Protein AF-A0A3A8FB11-F1 (afdb_monomer)

Structure (mmCIF, N/CA/C/O backbone):
data_AF-A0A3A8FB11-F1
#
_entry.id   AF-A0A3A8FB11-F1
#
loop_
_atom_site.group_PDB
_atom_site.id
_atom_site.type_symbol
_atom_site.label_atom_id
_atom_site.label_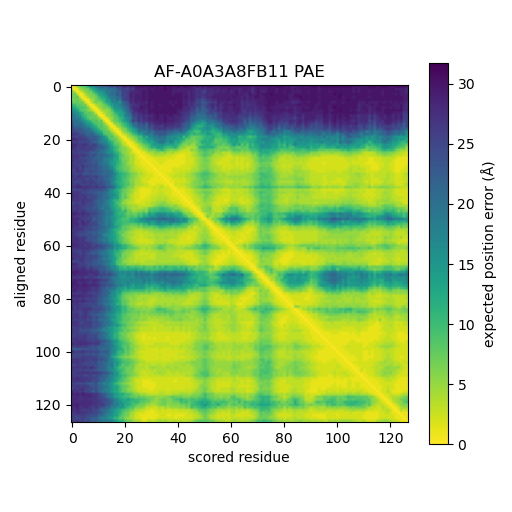alt_id
_atom_site.label_comp_id
_atom_site.label_asym_id
_atom_site.label_entity_id
_atom_site.label_seq_id
_atom_site.pdbx_PDB_ins_code
_atom_site.Cartn_x
_atom_site.Cartn_y
_atom_site.Cartn_z
_atom_site.occupancy
_atom_site.B_iso_or_equiv
_atom_site.auth_seq_id
_atom_site.auth_comp_id
_atom_site.auth_asym_id
_atom_site.auth_atom_id
_atom_site.pdbx_PDB_model_num
ATOM 1 N N . MET A 1 1 ? -4.981 37.167 -61.131 1.00 36.78 1 MET A N 1
ATOM 2 C CA . MET A 1 1 ? -3.605 36.694 -60.844 1.00 36.78 1 MET A CA 1
ATOM 3 C C . MET A 1 1 ? -3.389 36.888 -59.348 1.00 36.78 1 MET A C 1
ATOM 5 O O . MET A 1 1 ? -3.486 38.009 -58.891 1.00 36.78 1 MET A O 1
ATOM 9 N N . LYS A 1 2 ? -3.569 35.830 -58.552 1.00 43.75 2 LYS A N 1
ATOM 10 C CA . LYS A 1 2 ? -2.539 34.885 -58.073 1.00 43.75 2 LYS A CA 1
ATOM 11 C C . LYS A 1 2 ? -1.733 35.448 -56.886 1.00 43.75 2 LYS A C 1
ATOM 13 O O . LYS A 1 2 ? -0.885 36.300 -57.103 1.00 43.75 2 LYS A O 1
ATOM 18 N N . LYS A 1 3 ? -1.906 34.773 -55.733 1.00 48.38 3 LYS A N 1
ATOM 19 C CA . LYS A 1 3 ? -0.983 34.651 -54.580 1.00 48.38 3 LYS A CA 1
ATOM 20 C C . LYS A 1 3 ? -1.007 35.882 -53.654 1.00 48.38 3 LYS A C 1
ATOM 22 O O . LYS A 1 3 ? -0.642 36.963 -54.068 1.00 48.38 3 LYS A O 1
ATOM 27 N N . LEU A 1 4 ? -1.489 35.795 -52.418 1.00 47.09 4 LEU A N 1
ATOM 28 C CA . LEU A 1 4 ? -0.825 35.100 -51.314 1.00 47.09 4 LEU A CA 1
ATOM 29 C C . LEU A 1 4 ? -1.879 34.661 -50.274 1.00 47.09 4 LEU A C 1
ATOM 31 O O . LEU A 1 4 ? -2.332 35.447 -49.452 1.00 47.09 4 LEU A O 1
ATOM 35 N N . LEU A 1 5 ? -2.270 33.392 -50.324 1.00 49.91 5 LEU A N 1
ATOM 36 C CA . LEU A 1 5 ? -3.093 32.709 -49.320 1.00 49.91 5 LEU A CA 1
ATOM 37 C C . LEU A 1 5 ? -2.246 31.542 -48.802 1.00 49.91 5 LEU A C 1
ATOM 39 O O . LEU A 1 5 ? -2.504 30.411 -49.184 1.00 49.91 5 LEU A O 1
ATOM 43 N N . LEU A 1 6 ? -1.131 31.795 -48.103 1.00 48.19 6 LEU A N 1
ATOM 44 C CA . LEU A 1 6 ? -0.207 30.711 -47.710 1.00 48.19 6 LEU A CA 1
ATOM 45 C C . LEU A 1 6 ? 0.837 31.137 -46.659 1.00 48.19 6 LEU A C 1
ATOM 47 O O . LEU A 1 6 ? 2.034 30.983 -46.875 1.00 48.19 6 LEU A O 1
ATOM 51 N N . SER A 1 7 ? 0.423 31.682 -45.512 1.00 46.19 7 SER A N 1
ATOM 52 C CA . SER A 1 7 ? 1.379 31.899 -44.405 1.00 46.19 7 SER A CA 1
ATOM 53 C C . SER A 1 7 ? 0.855 31.643 -42.992 1.00 46.19 7 SER A C 1
ATOM 55 O O . SER A 1 7 ? 1.580 31.903 -42.041 1.00 46.19 7 SER A O 1
ATOM 57 N N . LEU A 1 8 ? -0.344 31.075 -42.819 1.00 47.03 8 LEU A N 1
ATOM 58 C CA . LEU A 1 8 ? -0.863 30.726 -41.486 1.00 47.03 8 LEU A CA 1
ATOM 59 C C . LEU A 1 8 ? -1.349 29.268 -41.393 1.00 47.03 8 LEU A C 1
ATOM 61 O O . LEU A 1 8 ? -2.344 28.966 -40.744 1.00 47.03 8 LEU A O 1
ATOM 65 N N . VAL A 1 9 ? -0.657 28.352 -42.076 1.00 52.66 9 VAL A N 1
ATOM 66 C CA . VAL A 1 9 ? -0.873 26.904 -41.933 1.00 52.66 9 VAL A CA 1
ATOM 67 C C . VAL A 1 9 ? 0.449 26.281 -41.504 1.00 52.66 9 VAL A C 1
ATOM 69 O O . VAL A 1 9 ? 1.393 26.215 -42.282 1.00 52.66 9 VAL A O 1
ATOM 72 N N . GLY A 1 10 ? 0.515 25.859 -40.247 1.00 54.00 10 GLY A N 1
ATOM 73 C CA . GLY A 1 10 ? 1.732 25.409 -39.575 1.00 54.00 10 GLY A CA 1
ATOM 74 C C . GLY A 1 10 ? 1.979 26.369 -38.422 1.00 54.00 10 GLY A C 1
ATOM 75 O O . GLY A 1 10 ? 2.366 27.505 -38.632 1.00 54.00 10 GLY A O 1
ATOM 76 N N . VAL A 1 11 ? 1.681 26.035 -37.176 1.00 51.84 11 VAL A N 1
ATOM 77 C CA . VAL A 1 11 ? 2.161 24.855 -36.466 1.00 51.84 11 VAL A CA 1
ATOM 78 C C . VAL A 1 11 ? 1.158 24.569 -35.342 1.00 51.84 11 VAL A C 1
ATOM 80 O O . VAL A 1 11 ? 1.320 25.033 -34.221 1.00 51.84 11 VAL A O 1
ATOM 83 N N . CYS A 1 12 ? 0.104 23.799 -35.617 1.00 47.00 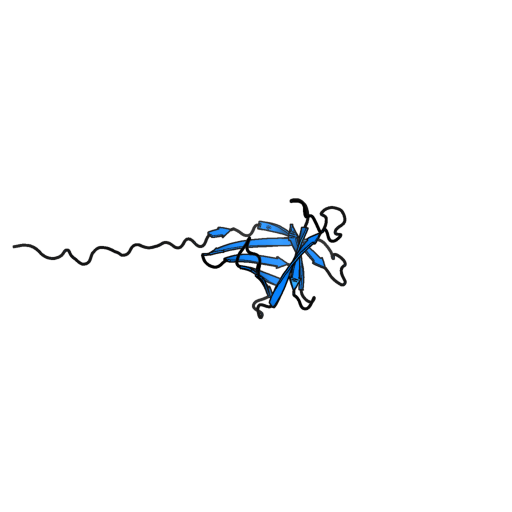12 CYS A N 1
ATOM 84 C CA . CYS A 1 12 ? -0.555 23.034 -34.556 1.00 47.00 12 CYS A CA 1
ATOM 85 C C . CYS A 1 12 ? 0.167 21.690 -34.484 1.00 47.00 12 CYS A C 1
ATOM 87 O O . CYS A 1 12 ? -0.351 20.668 -34.930 1.00 47.00 12 CYS A O 1
ATOM 89 N N . LEU A 1 13 ? 1.407 21.710 -33.982 1.00 51.00 13 LEU A N 1
ATOM 90 C CA . LEU A 1 13 ? 2.027 20.505 -33.444 1.00 51.00 13 LEU A CA 1
ATOM 91 C C . LEU A 1 13 ? 1.173 20.117 -32.241 1.00 51.00 13 LEU A C 1
ATOM 93 O O . LEU A 1 13 ? 1.366 20.612 -31.136 1.00 51.00 13 LEU A O 1
ATOM 97 N N . VAL A 1 14 ? 0.165 19.291 -32.504 1.00 53.94 14 VAL A N 1
ATOM 98 C CA . VAL A 1 14 ? -0.541 18.506 -31.503 1.00 53.94 14 VAL A CA 1
ATOM 99 C C . VAL A 1 14 ? 0.510 17.657 -30.803 1.00 53.94 14 VAL A C 1
ATOM 101 O O . VAL A 1 14 ? 0.850 16.560 -31.235 1.00 53.94 14 VAL A O 1
ATOM 104 N N . THR A 1 15 ? 1.080 18.195 -29.731 1.00 52.75 15 THR A N 1
ATOM 105 C CA . THR A 1 15 ? 1.740 17.396 -28.716 1.00 52.75 15 THR A CA 1
ATOM 106 C C . THR A 1 15 ? 0.635 16.591 -28.049 1.00 52.75 15 THR A C 1
ATOM 108 O O . THR A 1 15 ? -0.007 17.026 -27.097 1.00 52.75 15 THR A O 1
ATOM 111 N N . SER A 1 16 ? 0.344 15.416 -28.599 1.00 55.69 16 SER A N 1
ATOM 112 C CA . SER A 1 16 ? -0.439 14.404 -27.907 1.00 55.69 16 SER A CA 1
ATOM 113 C C . SER A 1 16 ? 0.365 13.985 -26.678 1.00 55.69 16 SER A C 1
ATOM 115 O O . SER A 1 16 ? 1.231 13.114 -26.747 1.00 55.69 16 SER A O 1
ATOM 117 N N . ALA A 1 17 ? 0.135 14.673 -25.561 1.00 55.66 17 ALA A N 1
ATOM 118 C CA . ALA A 1 17 ? 0.563 14.224 -24.251 1.00 55.66 17 ALA A CA 1
ATOM 119 C C . ALA A 1 17 ? -0.246 12.960 -23.944 1.00 55.66 17 ALA A C 1
ATOM 121 O O . ALA A 1 17 ? -1.382 13.029 -23.480 1.00 55.66 17 ALA A O 1
ATOM 122 N N . PHE A 1 18 ? 0.303 11.804 -24.309 1.00 55.47 18 PHE A N 1
ATOM 123 C CA . PHE A 1 18 ? -0.292 10.515 -23.995 1.00 55.47 18 PHE A CA 1
ATOM 124 C C . PHE A 1 18 ? -0.204 10.315 -22.480 1.00 55.47 18 PHE A C 1
ATOM 126 O O . PHE A 1 18 ? 0.848 9.953 -21.956 1.00 55.47 18 PHE A O 1
ATOM 133 N N . ALA A 1 19 ? -1.300 10.580 -21.769 1.00 57.47 19 ALA A N 1
ATOM 134 C CA . ALA A 1 19 ? -1.492 10.011 -20.445 1.00 57.47 19 ALA A CA 1
ATOM 135 C C . ALA A 1 19 ? -1.636 8.497 -20.640 1.00 57.47 19 ALA A C 1
ATOM 137 O O . ALA A 1 19 ? -2.558 8.035 -21.314 1.00 57.47 19 ALA A O 1
ATOM 138 N N . TYR A 1 20 ? -0.668 7.730 -20.147 1.00 58.78 20 TYR A N 1
ATOM 139 C CA . TYR A 1 20 ? -0.719 6.275 -20.227 1.00 58.78 20 TYR A CA 1
ATOM 140 C C . TYR A 1 20 ? -1.612 5.776 -19.090 1.00 58.78 20 TYR A C 1
ATOM 142 O O . TYR A 1 20 ? -1.201 5.787 -17.928 1.00 58.78 20 TYR A O 1
ATOM 150 N N . GLU A 1 21 ? -2.843 5.394 -19.429 1.00 59.81 21 GLU A N 1
ATOM 151 C CA . GLU A 1 21 ? -3.780 4.743 -18.514 1.00 59.81 21 GLU A CA 1
ATOM 152 C C . GLU A 1 21 ? -3.630 3.221 -18.620 1.00 59.81 21 GLU A C 1
ATOM 154 O O . GLU A 1 21 ? -3.915 2.613 -19.654 1.00 59.81 21 GLU A O 1
ATOM 159 N N . GLU A 1 22 ? -3.183 2.581 -17.543 1.00 64.06 22 GLU A N 1
ATOM 160 C CA . GLU A 1 22 ? -3.245 1.133 -17.416 1.00 64.06 22 GLU A CA 1
ATOM 161 C C . GLU A 1 22 ? -4.673 0.690 -17.078 1.00 64.06 22 GLU A C 1
ATOM 163 O O . GLU A 1 22 ? -5.269 1.196 -16.119 1.00 64.06 22 GLU A O 1
ATOM 168 N N . PRO A 1 23 ? -5.217 -0.310 -17.796 1.00 65.75 23 PRO A N 1
ATOM 169 C CA . PRO A 1 23 ? -6.526 -0.856 -17.479 1.00 65.75 23 PRO A CA 1
ATOM 170 C C . PRO A 1 23 ? -6.528 -1.476 -16.078 1.00 65.75 23 PRO A C 1
ATOM 172 O O . PRO A 1 23 ? -5.545 -2.092 -15.660 1.00 65.75 23 PRO A O 1
ATOM 175 N N . LEU A 1 24 ? -7.661 -1.358 -15.378 1.00 73.62 24 LEU A N 1
ATOM 176 C CA . LEU A 1 24 ? -7.869 -1.945 -14.053 1.00 73.62 24 LEU A CA 1
ATOM 177 C C . LEU A 1 24 ? -7.558 -3.451 -14.068 1.00 73.62 24 LEU A C 1
ATOM 179 O O . LEU A 1 24 ? -8.244 -4.243 -14.719 1.00 73.62 24 LEU A O 1
ATOM 183 N N . ARG A 1 25 ? -6.541 -3.865 -13.313 1.00 82.25 25 ARG A N 1
ATOM 184 C CA . ARG A 1 25 ? -6.150 -5.267 -13.136 1.00 82.25 25 ARG A CA 1
ATOM 185 C C . ARG A 1 25 ? -6.769 -5.828 -11.864 1.00 82.25 25 ARG A C 1
ATOM 187 O O . ARG A 1 25 ? -6.841 -5.151 -10.840 1.00 82.25 25 ARG A O 1
ATOM 194 N N . LYS A 1 26 ? -7.197 -7.092 -11.919 1.00 87.75 26 LYS A N 1
ATOM 195 C CA . LYS A 1 26 ? -7.603 -7.844 -10.725 1.00 87.75 26 LYS A CA 1
ATOM 196 C C . LYS A 1 26 ? -6.372 -8.129 -9.869 1.00 87.75 26 LYS A C 1
ATOM 198 O O . LYS A 1 26 ? -5.381 -8.644 -10.378 1.00 87.75 26 LYS A O 1
ATOM 203 N N . ALA A 1 27 ? -6.478 -7.852 -8.582 1.00 90.44 27 ALA A N 1
ATOM 204 C CA . ALA A 1 27 ? -5.437 -8.068 -7.591 1.00 90.44 27 ALA A CA 1
ATOM 205 C C . ALA A 1 27 ? -6.038 -8.668 -6.316 1.00 90.44 27 ALA A C 1
ATOM 207 O O . ALA A 1 27 ? -7.257 -8.862 -6.202 1.00 90.44 27 ALA A O 1
ATOM 208 N N . LYS A 1 28 ? -5.182 -8.975 -5.343 1.00 93.94 28 LYS A N 1
ATOM 209 C CA . LYS A 1 28 ? -5.607 -9.290 -3.978 1.00 93.94 28 LYS A CA 1
ATOM 210 C C . LYS A 1 28 ? -5.217 -8.146 -3.059 1.00 93.94 28 LYS A C 1
ATOM 212 O O . LYS A 1 28 ? -4.130 -7.598 -3.190 1.00 93.94 28 LYS A O 1
ATOM 217 N N . CYS A 1 29 ? -6.080 -7.829 -2.104 1.00 94.44 29 CYS A N 1
ATOM 218 C CA . CYS A 1 29 ? -5.840 -6.795 -1.108 1.00 94.44 29 CYS A CA 1
ATOM 219 C C . CYS A 1 29 ? -6.279 -7.252 0.285 1.00 94.44 29 CYS A C 1
ATOM 221 O O . CYS A 1 29 ? -7.12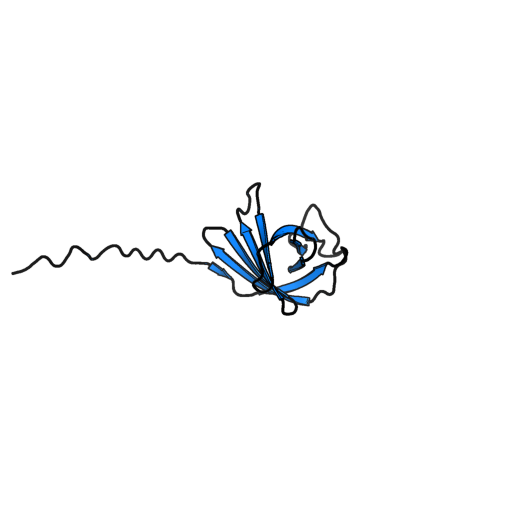9 -8.132 0.419 1.00 94.44 29 CYS A O 1
ATOM 223 N N . PHE A 1 30 ? -5.739 -6.626 1.328 1.00 94.44 30 PHE A N 1
ATOM 224 C CA . PHE A 1 30 ? -6.243 -6.747 2.699 1.00 94.44 30 PHE A CA 1
ATOM 225 C C . PHE A 1 30 ? -5.953 -5.484 3.509 1.00 94.44 30 PHE A C 1
ATOM 227 O O . PHE A 1 30 ? -4.972 -4.786 3.259 1.00 94.44 30 PHE A O 1
ATOM 234 N N . TYR A 1 31 ? -6.783 -5.212 4.515 1.00 93.81 31 TYR A N 1
ATOM 235 C CA . TYR A 1 31 ? -6.517 -4.162 5.500 1.00 93.81 31 TYR A CA 1
ATOM 236 C C . TYR A 1 31 ? -5.618 -4.664 6.626 1.00 93.81 31 TYR A C 1
ATOM 238 O O . TYR A 1 31 ? -5.592 -5.852 6.939 1.00 93.81 31 TYR A O 1
ATOM 246 N N . VAL A 1 32 ? -4.923 -3.751 7.291 1.00 93.12 32 VAL A N 1
ATOM 247 C CA . VAL A 1 32 ? -4.169 -4.020 8.512 1.00 93.12 32 VAL A CA 1
ATOM 248 C C . VAL A 1 32 ? -4.777 -3.203 9.642 1.00 93.12 32 VAL A C 1
ATOM 250 O O . VAL A 1 32 ? -4.739 -1.979 9.624 1.00 93.12 32 VAL A O 1
ATOM 253 N N . VAL A 1 33 ? -5.292 -3.882 10.661 1.00 91.00 33 VAL A N 1
ATOM 254 C CA . VAL A 1 33 ? -5.876 -3.251 11.852 1.00 91.00 33 VAL A CA 1
ATOM 255 C C . VAL A 1 33 ? -5.076 -3.711 13.060 1.00 91.00 33 VAL A C 1
ATOM 257 O O . VAL A 1 33 ? -4.834 -4.906 13.221 1.00 91.00 33 VAL A O 1
ATOM 260 N N . ASN A 1 34 ? -4.602 -2.775 13.888 1.00 89.25 34 ASN A N 1
ATOM 261 C CA . ASN A 1 34 ? -3.743 -3.071 15.044 1.00 89.25 34 ASN A CA 1
ATOM 262 C C . ASN A 1 34 ? -2.531 -3.952 14.679 1.00 89.25 34 ASN A C 1
ATOM 264 O O . ASN A 1 34 ? -2.224 -4.936 15.349 1.00 89.25 34 ASN A O 1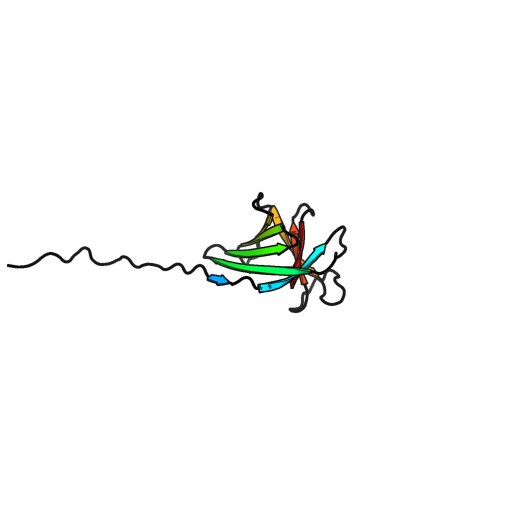
ATOM 268 N N . ASN A 1 35 ? -1.870 -3.617 13.564 1.00 87.00 35 ASN A N 1
ATOM 269 C CA . ASN A 1 35 ? -0.736 -4.347 12.982 1.00 87.00 35 ASN A CA 1
ATOM 270 C C . ASN A 1 35 ? -1.035 -5.793 12.516 1.00 87.00 35 ASN A C 1
ATOM 272 O O . ASN A 1 35 ? -0.122 -6.504 12.079 1.00 87.00 35 ASN A O 1
ATOM 276 N N . LYS A 1 36 ? -2.303 -6.222 12.547 1.00 91.12 36 LYS A N 1
ATOM 277 C CA . LYS A 1 36 ? -2.744 -7.556 12.131 1.00 91.12 36 LYS A CA 1
ATOM 278 C C . LYS A 1 36 ? -3.429 -7.511 10.758 1.00 91.12 36 LYS A C 1
ATOM 280 O O . LYS A 1 36 ? -4.362 -6.718 10.583 1.00 91.12 36 LYS A O 1
ATOM 285 N N . PRO A 1 37 ? -2.999 -8.353 9.798 1.00 93.12 37 PRO A N 1
ATOM 286 C CA . PRO A 1 37 ? -3.702 -8.534 8.534 1.00 93.12 37 PRO A CA 1
ATOM 287 C C . PRO A 1 37 ? -5.146 -8.965 8.772 1.00 93.12 37 PRO A C 1
ATOM 289 O O . PRO A 1 37 ? -5.414 -9.823 9.612 1.00 93.12 37 PRO A O 1
ATOM 292 N N . GLN A 1 38 ? -6.058 -8.359 8.030 1.00 93.69 38 GLN A N 1
ATOM 293 C CA . GLN A 1 38 ? -7.450 -8.770 7.937 1.00 93.69 38 GLN A CA 1
ATOM 294 C C . GLN A 1 38 ? -7.633 -9.715 6.740 1.00 93.69 38 GLN A C 1
ATOM 296 O O . GLN A 1 38 ? -6.665 -10.069 6.062 1.00 93.69 38 GLN A O 1
ATOM 301 N N . ASN A 1 39 ? -8.873 -10.131 6.482 1.00 90.81 39 ASN A N 1
ATOM 302 C CA . ASN A 1 39 ? -9.186 -11.049 5.388 1.00 90.81 39 ASN A CA 1
ATOM 303 C C . ASN A 1 39 ? -8.674 -10.539 4.033 1.00 90.81 39 ASN A C 1
ATOM 305 O O . ASN A 1 39 ? -8.892 -9.386 3.656 1.00 90.81 39 ASN A O 1
ATOM 309 N N . ILE A 1 40 ? -8.014 -11.440 3.301 1.00 93.50 40 ILE A N 1
ATOM 310 C CA . ILE A 1 40 ? -7.570 -11.208 1.928 1.00 93.50 40 ILE A CA 1
ATOM 311 C C . ILE A 1 40 ? -8.773 -11.334 1.003 1.00 93.50 40 ILE A C 1
ATOM 313 O O . ILE A 1 40 ? -9.496 -12.327 1.040 1.00 93.50 40 ILE A O 1
ATOM 317 N N . GLN A 1 41 ? -8.947 -10.347 0.137 1.00 92.88 41 GLN A N 1
ATOM 318 C CA . GLN A 1 41 ? -10.068 -10.258 -0.788 1.00 92.88 41 GLN A CA 1
ATOM 319 C C . GLN A 1 41 ? -9.612 -9.797 -2.167 1.00 92.88 41 GLN A C 1
ATOM 321 O O . GLN A 1 41 ? -8.513 -9.265 -2.329 1.00 92.88 41 GLN A O 1
ATOM 326 N N . ALA A 1 42 ? -10.459 -10.017 -3.169 1.00 92.19 42 ALA A N 1
ATOM 327 C CA . ALA A 1 42 ? -10.231 -9.471 -4.496 1.00 92.19 42 ALA A CA 1
ATOM 328 C C . ALA A 1 42 ? -10.376 -7.941 -4.476 1.00 92.19 42 ALA A C 1
ATOM 330 O O . ALA A 1 42 ? -11.224 -7.395 -3.770 1.00 92.19 42 ALA A O 1
ATOM 331 N N . CYS A 1 43 ? -9.555 -7.264 -5.266 1.00 91.12 43 CYS A N 1
ATOM 332 C CA . CYS A 1 43 ? -9.602 -5.822 -5.477 1.00 91.12 43 CYS A CA 1
ATOM 333 C C . CYS A 1 43 ? -9.194 -5.494 -6.917 1.00 91.12 43 CYS A C 1
ATOM 335 O O . CYS A 1 43 ? -8.731 -6.366 -7.659 1.00 91.12 43 CYS A O 1
ATOM 337 N N . HIS A 1 44 ? -9.367 -4.236 -7.306 1.00 89.62 44 HIS A N 1
ATOM 338 C CA . HIS A 1 44 ? -8.915 -3.730 -8.601 1.00 89.62 44 HIS A CA 1
ATOM 339 C C . HIS A 1 44 ? -7.820 -2.691 -8.399 1.00 89.62 44 HIS A C 1
ATOM 341 O O . HIS A 1 44 ? -7.921 -1.891 -7.469 1.00 89.62 44 HIS A O 1
ATOM 347 N N . ILE A 1 45 ? -6.805 -2.718 -9.262 1.00 86.50 45 ILE A N 1
ATOM 348 C CA . ILE A 1 45 ? -5.696 -1.761 -9.278 1.00 86.50 45 ILE A CA 1
ATOM 349 C C . ILE A 1 45 ? -5.566 -1.194 -10.686 1.00 86.50 45 ILE A C 1
ATOM 351 O O . ILE A 1 45 ? -5.401 -1.953 -11.639 1.00 86.50 45 ILE A O 1
ATOM 355 N N . GLY A 1 46 ? -5.633 0.123 -10.815 1.00 82.88 46 GLY A N 1
ATOM 356 C CA . GLY A 1 46 ? -5.310 0.850 -12.040 1.00 82.88 46 GLY A CA 1
ATOM 357 C C . GLY A 1 46 ? -4.094 1.727 -11.808 1.00 82.88 46 GLY A C 1
ATOM 358 O O . GLY A 1 46 ? -3.800 2.090 -10.670 1.00 82.88 46 GLY A O 1
ATOM 359 N N . ALA A 1 47 ? -3.379 2.072 -12.868 1.00 79.50 47 ALA A N 1
ATOM 360 C CA . ALA A 1 47 ? -2.285 3.026 -12.787 1.00 79.50 47 ALA A CA 1
ATOM 361 C C . ALA A 1 47 ? -2.392 4.018 -13.937 1.00 79.50 47 ALA A C 1
ATOM 363 O O . ALA A 1 47 ? -2.682 3.630 -15.060 1.00 79.50 47 ALA A O 1
ATOM 364 N N . VAL A 1 48 ? -2.154 5.291 -13.662 1.00 73.06 48 VAL A N 1
ATOM 365 C CA . VAL A 1 48 ? -2.061 6.333 -14.678 1.00 73.06 48 VAL A CA 1
ATOM 366 C C . VAL A 1 48 ? -0.747 7.066 -14.462 1.00 73.06 48 VAL A C 1
ATOM 368 O O . VAL A 1 48 ? -0.440 7.494 -13.349 1.00 73.06 48 VAL A O 1
ATOM 371 N N . GLY A 1 49 ? 0.057 7.166 -15.515 1.00 64.38 49 GLY A N 1
ATOM 372 C CA . GLY A 1 49 ? 1.322 7.898 -15.501 1.00 64.38 49 GLY A CA 1
ATOM 373 C C . GLY A 1 49 ? 1.210 9.214 -16.264 1.00 64.38 49 GLY A C 1
ATOM 374 O O . GLY A 1 49 ? 0.662 9.246 -17.368 1.00 64.38 49 GLY A O 1
ATOM 375 N N . GLY A 1 50 ? 1.760 10.291 -15.700 1.00 63.94 50 GLY A N 1
ATOM 376 C CA . GLY A 1 50 ? 1.862 11.597 -16.354 1.00 63.94 50 GLY A CA 1
ATOM 377 C C . GLY A 1 50 ? 3.164 12.322 -16.011 1.00 63.94 50 GLY A C 1
ATOM 378 O O . GLY A 1 50 ? 3.943 11.866 -15.178 1.00 63.94 50 GLY A O 1
ATOM 379 N N . ALA A 1 51 ? 3.392 13.484 -16.629 1.00 58.06 51 ALA A N 1
ATOM 380 C CA . ALA A 1 51 ? 4.639 14.258 -16.518 1.00 58.06 51 ALA A CA 1
ATOM 381 C C . ALA A 1 51 ? 4.994 14.755 -15.095 1.00 58.06 51 ALA A C 1
ATOM 383 O O . ALA A 1 51 ? 6.037 15.374 -14.915 1.00 58.06 51 ALA A O 1
ATOM 384 N N . GLY A 1 52 ? 4.147 14.497 -14.093 1.00 60.34 52 GLY A N 1
ATOM 385 C CA . GLY A 1 52 ? 4.343 14.917 -12.705 1.00 60.34 52 GLY A CA 1
ATOM 386 C C . GLY A 1 52 ? 4.288 13.794 -11.669 1.00 60.34 52 GLY A C 1
ATOM 387 O O . GLY A 1 52 ? 4.315 14.107 -10.489 1.00 60.34 52 GLY A O 1
ATOM 388 N N . GLY A 1 53 ? 4.183 12.519 -12.058 1.00 71.06 53 GLY A N 1
ATOM 389 C CA . GLY A 1 53 ? 4.125 11.403 -11.106 1.00 71.06 53 GLY A CA 1
ATOM 390 C C . GLY A 1 53 ? 3.304 10.214 -11.597 1.00 71.06 53 GLY A C 1
ATOM 391 O O . GLY A 1 53 ? 2.710 10.238 -12.680 1.00 71.06 53 GLY A O 1
ATOM 392 N N . ILE A 1 54 ? 3.276 9.162 -10.781 1.00 78.38 54 ILE A N 1
ATOM 393 C CA . ILE A 1 54 ? 2.466 7.965 -11.006 1.00 78.38 54 ILE A CA 1
ATOM 394 C C . ILE A 1 54 ? 1.292 8.004 -10.037 1.00 78.38 54 ILE A C 1
ATOM 396 O O . ILE A 1 54 ? 1.470 8.121 -8.825 1.00 78.38 54 ILE A O 1
ATOM 400 N N . GLN A 1 55 ? 0.086 7.861 -10.565 1.00 83.50 55 GLN A N 1
ATOM 401 C CA . GLN A 1 55 ? -1.110 7.664 -9.769 1.00 83.50 55 GLN A CA 1
ATOM 402 C C . GLN A 1 55 ? -1.534 6.200 -9.859 1.00 83.50 55 GLN A C 1
ATOM 404 O O . GLN A 1 55 ? -1.572 5.623 -10.942 1.00 83.50 55 GLN A O 1
ATOM 409 N N . ARG A 1 56 ? -1.869 5.586 -8.727 1.00 86.69 56 ARG A N 1
ATOM 410 C CA . ARG A 1 56 ? -2.423 4.235 -8.657 1.00 86.69 56 ARG A CA 1
ATOM 411 C C . ARG A 1 56 ? -3.782 4.289 -7.976 1.00 86.69 56 ARG A C 1
ATOM 413 O O . ARG A 1 56 ? -3.896 4.766 -6.849 1.00 86.69 56 ARG A O 1
ATOM 420 N N . SER A 1 57 ? -4.812 3.818 -8.660 1.00 87.88 57 SER A N 1
ATOM 421 C CA . SER A 1 57 ? -6.167 3.727 -8.129 1.00 87.88 57 SER A CA 1
ATOM 422 C C . SER A 1 57 ? -6.435 2.319 -7.609 1.00 87.88 57 SER A C 1
ATOM 424 O O . SER A 1 57 ? -6.014 1.331 -8.208 1.00 87.88 57 SER A O 1
ATOM 426 N N . PHE A 1 58 ? -7.135 2.218 -6.485 1.00 86.94 58 PHE A N 1
ATOM 427 C CA . PHE A 1 58 ? -7.533 0.960 -5.865 1.00 86.94 58 PHE A CA 1
ATOM 428 C C . PHE A 1 58 ? -9.017 1.000 -5.551 1.00 86.94 58 PHE A C 1
ATOM 430 O O . PHE A 1 58 ? -9.496 2.021 -5.075 1.00 86.94 58 PHE A O 1
ATOM 437 N N . SER A 1 59 ? -9.713 -0.122 -5.704 1.00 87.56 59 SER A N 1
ATOM 438 C CA . SER A 1 59 ? -11.066 -0.283 -5.160 1.00 87.56 59 SER A CA 1
ATOM 439 C C . SER A 1 59 ? -11.115 -1.494 -4.232 1.00 87.56 59 SER A C 1
ATOM 441 O O . SER A 1 59 ? -10.856 -2.627 -4.654 1.00 87.56 59 SER A O 1
ATOM 443 N N . ILE A 1 60 ? -11.385 -1.247 -2.945 1.00 86.12 60 ILE A N 1
ATOM 444 C CA . ILE A 1 60 ? -11.379 -2.234 -1.858 1.00 86.12 60 ILE A CA 1
ATOM 445 C C . ILE A 1 60 ? -12.636 -2.033 -0.998 1.00 86.12 60 ILE A C 1
ATOM 447 O O . ILE A 1 60 ? -12.775 -1.015 -0.324 1.00 86.12 60 ILE A O 1
ATOM 451 N N . ASN A 1 61 ? -13.542 -3.016 -0.968 1.00 79.50 61 ASN A N 1
ATOM 452 C CA . ASN A 1 61 ? -14.783 -2.982 -0.172 1.00 79.50 61 ASN A CA 1
ATOM 453 C C . ASN A 1 61 ? -15.548 -1.656 -0.277 1.00 79.50 61 ASN A C 1
ATOM 455 O O . ASN A 1 61 ? -15.803 -1.013 0.740 1.00 79.50 61 ASN A O 1
ATOM 459 N N . GLN A 1 62 ? -15.876 -1.244 -1.506 1.00 81.44 62 GLN A N 1
ATOM 460 C CA . GLN A 1 62 ? -16.590 0.008 -1.813 1.00 81.44 62 GLN A CA 1
ATOM 461 C C . GLN A 1 62 ? -15.823 1.290 -1.462 1.00 81.44 62 GLN A C 1
ATOM 463 O O . GLN A 1 62 ? -16.377 2.380 -1.569 1.00 81.44 62 GLN A O 1
ATOM 468 N N . ASN A 1 63 ? -14.566 1.177 -1.027 1.00 85.88 63 ASN A N 1
ATOM 469 C CA . ASN A 1 63 ? -13.695 2.321 -0.856 1.00 85.88 63 ASN A CA 1
ATOM 470 C C . ASN A 1 63 ? -12.732 2.401 -2.031 1.00 85.88 63 ASN A C 1
ATOM 472 O O . ASN A 1 63 ? -11.974 1.461 -2.282 1.00 85.88 63 ASN A O 1
ATOM 476 N N . ASP A 1 64 ? -12.735 3.548 -2.685 1.00 87.62 64 ASP A N 1
ATOM 477 C CA . ASP A 1 64 ? -11.788 3.887 -3.722 1.00 87.62 64 ASP A CA 1
ATOM 478 C C . ASP A 1 64 ? -10.635 4.668 -3.102 1.00 87.62 64 ASP A C 1
ATOM 480 O O . ASP A 1 64 ? -10.830 5.627 -2.349 1.00 87.62 64 ASP A O 1
ATOM 484 N N . PHE A 1 65 ? -9.418 4.237 -3.399 1.00 88.25 65 PHE A N 1
ATOM 485 C CA . PHE A 1 65 ? -8.198 4.893 -2.970 1.00 88.25 65 PHE A CA 1
ATOM 486 C C . PHE A 1 65 ? -7.427 5.367 -4.183 1.00 88.25 65 PHE A C 1
ATOM 488 O O . PHE A 1 65 ? -7.313 4.660 -5.178 1.00 88.25 65 PHE A O 1
ATOM 495 N N . VAL A 1 66 ? -6.844 6.546 -4.065 1.00 88.25 66 VAL A N 1
ATOM 496 C CA . VAL A 1 66 ? -5.911 7.087 -5.040 1.00 88.25 66 VAL A CA 1
ATOM 497 C C . VAL A 1 66 ? -4.596 7.298 -4.316 1.00 88.25 66 VAL A C 1
ATOM 499 O O . VAL A 1 66 ? -4.527 8.100 -3.387 1.00 88.25 66 VAL A O 1
ATOM 502 N N . LEU A 1 67 ? -3.585 6.533 -4.708 1.00 87.50 67 LEU A N 1
ATOM 503 C CA . LEU A 1 67 ? -2.209 6.697 -4.276 1.00 87.50 67 LEU A CA 1
ATOM 504 C C . LEU A 1 67 ? -1.482 7.532 -5.319 1.00 87.50 67 LEU A C 1
ATOM 506 O O . LEU A 1 67 ? -1.378 7.134 -6.475 1.00 87.50 67 LEU A O 1
ATOM 510 N N . GLU A 1 68 ? -0.959 8.667 -4.905 1.00 86.12 68 GLU A N 1
ATOM 511 C CA . GLU A 1 68 ? -0.103 9.505 -5.729 1.00 86.12 68 GLU A CA 1
ATOM 512 C C . GLU A 1 68 ? 1.336 9.291 -5.275 1.00 86.12 68 GLU A C 1
ATOM 514 O O . GLU A 1 68 ? 1.639 9.402 -4.083 1.00 86.12 68 GLU A O 1
ATOM 519 N N . TRP A 1 69 ? 2.201 8.958 -6.225 1.00 81.50 69 TRP A N 1
ATOM 520 C CA . TRP A 1 69 ? 3.626 8.767 -6.020 1.00 81.50 69 TRP A CA 1
ATOM 521 C C . TRP A 1 69 ? 4.396 9.749 -6.899 1.00 81.50 69 TRP A C 1
ATOM 523 O O . TRP A 1 69 ? 4.360 9.680 -8.132 1.00 81.50 69 TRP A O 1
ATOM 533 N N . PHE A 1 70 ? 5.079 10.676 -6.236 1.00 71.19 70 PHE A N 1
ATOM 534 C CA . PHE A 1 70 ? 5.918 11.693 -6.860 1.00 71.19 70 PHE A CA 1
ATOM 535 C C . PHE A 1 70 ? 7.388 11.293 -6.730 1.00 71.19 70 PHE A C 1
ATOM 537 O O . PHE A 1 70 ? 7.779 10.715 -5.713 1.00 71.19 70 PHE A O 1
ATOM 544 N N . ASP A 1 71 ? 8.193 11.636 -7.740 1.00 67.38 71 ASP A N 1
ATOM 545 C CA . ASP A 1 71 ? 9.656 11.548 -7.674 1.00 67.38 71 ASP A CA 1
ATOM 546 C C . ASP A 1 71 ? 10.214 10.133 -7.416 1.00 67.38 71 ASP A C 1
ATOM 548 O O . ASP A 1 71 ? 11.158 9.946 -6.649 1.00 67.38 71 ASP A O 1
ATOM 552 N N . ALA A 1 72 ? 9.634 9.126 -8.081 1.00 60.03 72 ALA A N 1
ATOM 553 C CA . ALA A 1 72 ? 10.077 7.732 -8.030 1.00 60.03 72 ALA A CA 1
ATOM 554 C C . ALA A 1 72 ? 11.600 7.595 -8.243 1.00 60.03 72 ALA A C 1
ATOM 556 O O . ALA A 1 72 ? 12.112 7.903 -9.320 1.00 60.03 72 ALA A O 1
ATOM 557 N N . GLY A 1 73 ? 12.325 7.113 -7.227 1.00 57.97 73 GLY A N 1
ATOM 558 C CA . GLY A 1 73 ? 13.782 6.949 -7.255 1.00 57.97 73 GLY A CA 1
ATOM 559 C C . GLY A 1 73 ? 14.603 8.127 -6.711 1.00 57.97 73 GLY A C 1
ATOM 560 O O . GLY A 1 73 ? 15.833 8.067 -6.767 1.00 57.97 73 GLY A O 1
ATOM 561 N N . LEU A 1 74 ? 13.973 9.176 -6.172 1.00 59.38 74 LEU A N 1
ATOM 562 C CA . LEU A 1 74 ? 14.660 10.281 -5.493 1.00 59.38 74 LEU A CA 1
ATOM 563 C C . LEU A 1 74 ? 14.604 10.139 -3.959 1.00 59.38 74 LEU A C 1
ATOM 565 O O . LEU A 1 74 ? 13.718 9.484 -3.423 1.00 59.38 74 LEU A O 1
ATOM 569 N N . PRO A 1 75 ? 15.516 10.778 -3.201 1.00 55.88 75 PRO A N 1
ATOM 570 C CA . PRO A 1 75 ? 15.562 10.656 -1.737 1.00 55.88 75 PRO A CA 1
ATOM 571 C C . PRO A 1 75 ? 14.288 11.115 -1.010 1.00 55.88 75 PRO A C 1
ATOM 573 O O . PRO A 1 75 ? 14.087 10.770 0.151 1.00 55.88 75 PRO A O 1
ATOM 576 N N . ASN A 1 76 ? 13.446 11.901 -1.685 1.00 63.31 76 ASN A N 1
ATOM 577 C CA . ASN A 1 76 ? 12.261 12.540 -1.126 1.00 63.31 76 ASN A CA 1
ATOM 578 C C . ASN A 1 76 ? 10.964 11.955 -1.708 1.00 63.31 76 ASN A C 1
ATOM 580 O O . ASN A 1 76 ? 10.029 12.714 -1.940 1.00 63.31 76 ASN A O 1
ATOM 584 N N . GLU A 1 77 ? 10.896 10.646 -1.976 1.00 72.44 77 GLU A N 1
ATOM 585 C CA . GLU A 1 77 ? 9.650 10.016 -2.439 1.00 72.44 77 GLU A CA 1
ATOM 586 C C . GLU A 1 77 ? 8.478 10.378 -1.516 1.00 72.44 77 GLU A C 1
ATOM 588 O O . GLU A 1 77 ? 8.490 10.094 -0.313 1.00 72.44 77 GLU A O 1
ATOM 593 N N . VAL A 1 78 ? 7.445 10.995 -2.090 1.00 76.69 78 VAL A N 1
ATOM 594 C CA . VAL A 1 78 ? 6.228 11.353 -1.361 1.00 76.69 78 VAL A CA 1
ATOM 595 C C . VAL A 1 78 ? 5.088 10.476 -1.844 1.00 76.69 78 VAL A C 1
ATOM 597 O O . VAL A 1 78 ? 4.731 10.494 -3.023 1.00 76.69 78 VAL A O 1
ATOM 600 N N . TYR A 1 79 ? 4.481 9.758 -0.901 1.00 85.00 79 TYR A N 1
ATOM 601 C CA . TYR A 1 79 ? 3.227 9.049 -1.114 1.00 85.00 79 TYR A CA 1
ATOM 602 C C . TYR A 1 79 ? 2.091 9.868 -0.515 1.00 85.00 79 TYR A C 1
ATOM 604 O O . TYR A 1 79 ? 2.151 10.283 0.647 1.00 85.00 79 TYR A O 1
ATOM 612 N N . ARG A 1 80 ? 1.029 10.081 -1.287 1.00 87.88 80 ARG A N 1
ATOM 613 C CA . ARG A 1 80 ? -0.219 10.667 -0.789 1.00 87.88 80 ARG A CA 1
ATOM 614 C C . ARG A 1 80 ? -1.361 9.725 -1.085 1.00 87.88 80 ARG A C 1
ATOM 616 O O . ARG A 1 80 ? -1.413 9.141 -2.159 1.00 87.88 80 ARG A O 1
ATOM 623 N N . ILE A 1 81 ? -2.266 9.574 -0.131 1.00 89.50 81 ILE A N 1
ATOM 624 C CA . ILE A 1 81 ? -3.460 8.764 -0.298 1.00 89.50 81 ILE A CA 1
ATOM 625 C C . ILE A 1 81 ? -4.719 9.601 -0.139 1.00 89.50 81 ILE A C 1
ATOM 627 O O . ILE A 1 81 ? -4.875 10.345 0.830 1.00 89.50 81 ILE A O 1
ATOM 631 N N . THR A 1 82 ? -5.633 9.428 -1.082 1.00 88.56 82 THR A N 1
ATOM 632 C CA . THR A 1 82 ? -6.989 9.971 -1.050 1.00 88.56 82 THR A CA 1
ATOM 633 C C . THR A 1 82 ? -7.976 8.814 -0.994 1.00 88.56 82 THR A C 1
ATOM 635 O O . THR A 1 82 ? -7.819 7.849 -1.733 1.00 88.56 82 THR A O 1
ATOM 638 N N . LYS A 1 83 ? -8.996 8.897 -0.134 1.00 89.25 83 LYS A N 1
ATOM 639 C CA . LYS A 1 83 ? -10.070 7.897 -0.005 1.00 89.25 83 LYS A CA 1
ATOM 640 C C . LYS A 1 83 ? -11.409 8.508 -0.422 1.00 89.25 83 LYS A C 1
ATOM 642 O O . LYS A 1 83 ? -11.755 9.550 0.126 1.00 89.25 83 LYS A O 1
ATOM 647 N N . ASN A 1 84 ? -12.169 7.867 -1.313 1.00 83.31 84 ASN A N 1
ATOM 648 C CA . ASN A 1 84 ? -13.541 8.233 -1.716 1.00 83.31 84 ASN A CA 1
ATOM 649 C C . ASN A 1 84 ? -13.738 9.742 -2.004 1.00 83.31 84 ASN A C 1
ATOM 651 O O . ASN A 1 84 ? -14.744 10.311 -1.590 1.00 83.31 84 ASN A O 1
ATOM 655 N N . ASN A 1 85 ? -12.774 10.408 -2.653 1.00 81.62 85 ASN A N 1
ATOM 656 C CA . ASN A 1 85 ? -12.752 11.866 -2.918 1.00 81.62 85 ASN A CA 1
ATOM 657 C C . ASN A 1 85 ? -12.488 12.785 -1.705 1.00 81.62 85 ASN A C 1
ATOM 659 O O . ASN A 1 85 ? -12.793 13.976 -1.740 1.00 81.62 85 ASN A O 1
ATOM 663 N N . GLY A 1 86 ? -11.922 12.251 -0.624 1.00 85.31 86 GLY A N 1
ATOM 664 C CA . GLY A 1 86 ? -11.491 13.031 0.533 1.00 85.31 86 GLY A CA 1
ATOM 665 C C . GLY A 1 86 ? -10.244 13.890 0.281 1.00 85.31 86 GLY A C 1
ATOM 666 O O . GLY A 1 86 ? -9.760 14.049 -0.837 1.00 85.31 86 GLY A O 1
ATOM 667 N N . LYS A 1 87 ? -9.681 14.435 1.364 1.00 86.88 87 LYS A N 1
ATOM 668 C CA . LYS A 1 87 ? -8.401 15.152 1.316 1.00 86.88 87 LYS A CA 1
ATOM 669 C C . LYS A 1 87 ? -7.243 14.161 1.165 1.00 86.88 87 LYS A C 1
ATOM 671 O O . LYS A 1 87 ? -7.214 13.156 1.869 1.00 86.88 87 LYS A O 1
ATOM 676 N N . ALA A 1 88 ? -6.265 14.497 0.326 1.00 86.38 88 ALA A N 1
ATOM 677 C CA . ALA A 1 88 ? -5.014 13.753 0.223 1.00 86.38 88 ALA A CA 1
ATOM 678 C C . ALA A 1 88 ? -4.189 13.866 1.518 1.00 86.38 88 ALA A C 1
ATOM 680 O O . ALA A 1 88 ? -3.880 14.974 1.978 1.00 86.38 88 ALA A O 1
ATOM 681 N N . ILE A 1 89 ? -3.801 12.725 2.085 1.00 89.62 89 ILE A N 1
ATOM 682 C CA . ILE A 1 89 ? -3.017 12.610 3.322 1.00 89.62 89 ILE A CA 1
ATOM 683 C C . ILE A 1 89 ? -1.671 11.969 2.996 1.00 89.62 89 ILE A C 1
ATOM 685 O O . ILE A 1 89 ? -1.598 11.074 2.160 1.00 89.62 89 ILE A O 1
ATOM 689 N N . ASN A 1 90 ? -0.604 12.407 3.664 1.00 90.38 90 ASN A N 1
ATOM 690 C CA . ASN A 1 90 ? 0.704 11.778 3.511 1.00 90.38 90 ASN A CA 1
ATOM 691 C C . ASN A 1 90 ? 0.656 10.314 3.960 1.00 90.38 90 ASN A C 1
ATOM 693 O O . ASN A 1 90 ? 0.054 9.973 4.984 1.00 90.38 90 ASN A O 1
ATOM 697 N N . ALA A 1 91 ? 1.323 9.471 3.192 1.00 90.44 91 ALA A N 1
ATOM 698 C CA . ALA A 1 91 ? 1.401 8.046 3.405 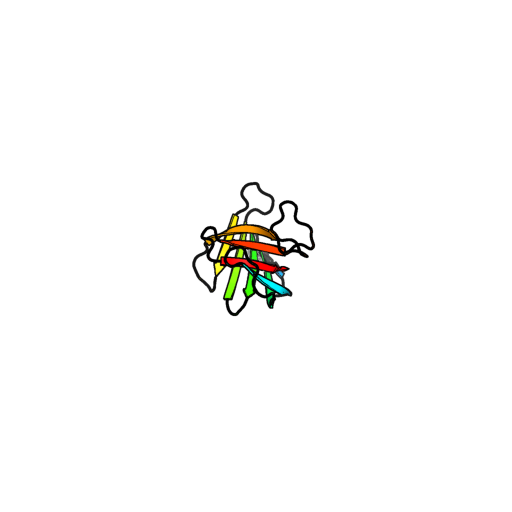1.00 90.44 91 ALA A CA 1
ATOM 699 C C . ALA A 1 91 ? 2.849 7.566 3.319 1.00 90.44 91 ALA A C 1
ATOM 701 O O . ALA A 1 91 ? 3.758 8.291 2.921 1.00 90.44 91 ALA A O 1
ATOM 702 N N . THR A 1 92 ? 3.064 6.325 3.727 1.00 89.06 92 THR A N 1
ATOM 703 C CA . THR A 1 92 ? 4.348 5.639 3.626 1.00 89.06 92 THR A CA 1
ATOM 704 C C . THR A 1 92 ? 4.120 4.253 3.049 1.00 89.06 92 THR A C 1
ATOM 706 O O . THR A 1 92 ? 3.195 3.546 3.469 1.00 89.06 92 THR A O 1
ATOM 709 N N . ASN A 1 93 ? 4.982 3.855 2.118 1.00 89.31 93 ASN A N 1
ATOM 710 C CA . ASN A 1 93 ? 5.038 2.493 1.620 1.00 89.31 93 ASN A CA 1
ATOM 711 C C . ASN A 1 93 ? 5.892 1.606 2.539 1.00 89.31 93 ASN A C 1
ATOM 713 O O . ASN A 1 93 ? 6.856 2.034 3.171 1.00 89.31 93 ASN A O 1
ATOM 717 N N . TYR A 1 94 ? 5.522 0.339 2.643 1.00 92.31 94 TYR A N 1
ATOM 718 C CA . TYR A 1 94 ? 6.321 -0.695 3.287 1.00 92.31 94 TYR A CA 1
ATOM 719 C C . TYR A 1 94 ? 5.897 -2.060 2.743 1.00 92.31 94 TYR A C 1
ATOM 721 O O . TYR A 1 94 ? 4.959 -2.155 1.954 1.00 92.31 94 TYR A O 1
ATOM 729 N N . TYR A 1 95 ? 6.567 -3.129 3.167 1.00 95.31 95 TYR A N 1
ATOM 730 C CA . TYR A 1 95 ? 6.323 -4.454 2.608 1.00 95.31 95 TYR A CA 1
ATOM 731 C C . TYR A 1 95 ? 6.051 -5.505 3.680 1.00 95.31 95 TYR A C 1
ATOM 733 O O . TYR A 1 95 ? 6.607 -5.459 4.785 1.00 95.31 95 TYR A O 1
ATOM 741 N N . ARG A 1 96 ? 5.212 -6.488 3.339 1.00 96.00 96 ARG A N 1
ATOM 742 C CA . ARG A 1 96 ? 4.937 -7.674 4.163 1.00 96.00 96 ARG A CA 1
ATOM 743 C C . ARG A 1 96 ? 5.247 -8.958 3.410 1.00 96.00 96 ARG A C 1
ATOM 745 O O . ARG A 1 96 ? 4.886 -9.115 2.253 1.00 96.00 96 ARG A O 1
ATOM 752 N N . SER A 1 97 ? 5.848 -9.921 4.099 1.00 96.25 97 SER A N 1
ATOM 753 C CA . SER A 1 97 ? 6.150 -11.251 3.569 1.00 96.25 97 SER A CA 1
ATOM 754 C C . SER A 1 97 ? 4.923 -11.899 2.932 1.00 96.25 97 SER A C 1
ATOM 756 O O . SER A 1 97 ? 3.870 -12.014 3.555 1.00 96.25 97 SER A O 1
ATOM 758 N N . SER A 1 98 ? 5.081 -12.408 1.716 1.00 94.75 98 SER A N 1
ATOM 759 C CA . SER A 1 98 ? 4.053 -13.175 1.001 1.00 94.75 98 SER A CA 1
ATOM 760 C C . SER A 1 98 ? 3.559 -14.418 1.733 1.00 94.75 98 SER A C 1
ATOM 762 O O 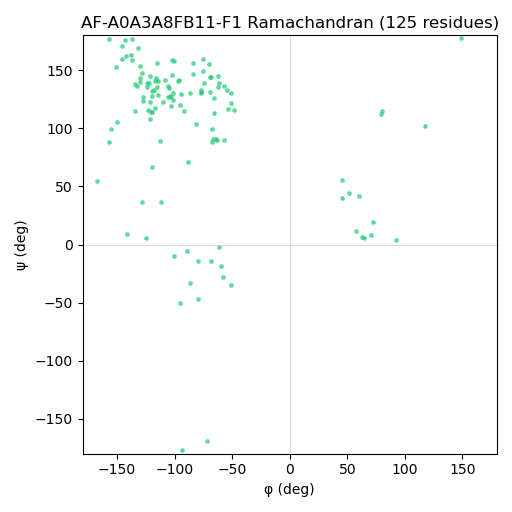. SER A 1 98 ? 2.423 -14.832 1.518 1.00 94.75 98 SER A O 1
ATOM 764 N N . LYS A 1 99 ? 4.408 -15.010 2.582 1.00 92.62 99 LYS A N 1
ATOM 765 C CA . LYS A 1 99 ? 4.107 -16.246 3.315 1.00 92.62 99 LYS A CA 1
ATOM 766 C C . LYS A 1 99 ? 3.579 -15.974 4.719 1.00 92.62 99 LYS A C 1
ATOM 768 O O . LYS A 1 99 ? 2.573 -16.544 5.112 1.00 92.62 99 LYS A O 1
ATOM 773 N N . SER A 1 100 ? 4.277 -15.130 5.479 1.00 94.56 100 SER A N 1
ATOM 774 C CA . SER A 1 100 ? 3.990 -14.915 6.906 1.00 94.56 100 SER A CA 1
ATOM 775 C C . SER A 1 100 ? 3.196 -13.645 7.193 1.00 94.56 100 SER A C 1
ATOM 777 O O . SER A 1 100 ? 2.790 -13.437 8.331 1.00 94.56 100 SER A O 1
ATOM 779 N N . LEU A 1 101 ? 3.020 -12.766 6.199 1.00 94.44 101 LEU A N 1
ATOM 780 C CA . LEU A 1 101 ? 2.399 -11.442 6.335 1.00 94.44 101 LEU A CA 1
ATOM 781 C C . LEU A 1 101 ? 3.084 -10.521 7.365 1.00 94.44 101 LEU A C 1
ATOM 783 O O . LEU A 1 101 ? 2.552 -9.463 7.711 1.00 94.44 101 LEU A O 1
ATOM 787 N N . ALA A 1 102 ? 4.271 -10.894 7.848 1.00 95.00 102 ALA A N 1
ATOM 788 C CA . ALA A 1 102 ? 5.095 -10.078 8.729 1.00 95.00 102 ALA A CA 1
ATOM 789 C C . ALA A 1 102 ? 5.782 -8.955 7.942 1.00 95.00 102 ALA A C 1
ATOM 791 O O . ALA A 1 102 ? 6.105 -9.139 6.770 1.00 95.00 102 ALA A O 1
ATOM 792 N N . VAL A 1 103 ? 6.031 -7.812 8.585 1.00 95.38 103 VAL A N 1
ATOM 793 C CA . VAL A 1 103 ? 6.771 -6.693 7.978 1.00 95.38 103 VAL A CA 1
ATOM 794 C C . VAL A 1 103 ? 8.194 -7.133 7.635 1.00 95.38 103 VAL A C 1
ATOM 796 O O . VAL A 1 103 ? 8.855 -7.776 8.451 1.00 95.38 103 VAL A O 1
ATOM 799 N N . VAL A 1 104 ? 8.672 -6.776 6.443 1.00 96.00 104 VAL A N 1
ATOM 800 C CA . VAL A 1 104 ? 10.028 -7.093 5.977 1.00 96.00 104 VAL A CA 1
ATOM 801 C C . VAL A 1 104 ? 10.801 -5.822 5.637 1.00 96.00 104 VAL A C 1
ATOM 803 O O . VAL A 1 104 ? 10.229 -4.854 5.146 1.00 96.00 104 VAL A O 1
ATOM 806 N N . LYS A 1 105 ? 12.114 -5.831 5.901 1.00 93.44 105 LYS A N 1
ATOM 807 C CA . LYS A 1 105 ? 13.024 -4.732 5.528 1.00 93.44 105 LYS A CA 1
ATOM 808 C C . LYS A 1 105 ? 13.566 -4.869 4.105 1.00 93.44 105 LYS A C 1
ATOM 810 O O . LYS A 1 105 ? 13.768 -3.865 3.441 1.00 93.44 105 LYS A O 1
ATOM 815 N N . ASN A 1 106 ? 13.769 -6.108 3.655 1.00 93.44 106 ASN A N 1
ATOM 816 C CA . ASN A 1 106 ? 14.295 -6.432 2.331 1.00 93.44 106 ASN A CA 1
ATOM 817 C C . ASN A 1 106 ? 13.182 -7.114 1.524 1.00 93.44 106 ASN A C 1
ATOM 819 O O . ASN A 1 106 ? 13.024 -8.336 1.633 1.00 93.44 106 ASN A O 1
ATOM 823 N N . PRO A 1 107 ? 12.348 -6.345 0.805 1.00 91.62 107 PRO A N 1
ATOM 824 C CA . PRO A 1 107 ? 11.222 -6.899 0.070 1.00 91.62 107 PRO A CA 1
ATOM 825 C C . PRO A 1 107 ? 11.684 -7.729 -1.124 1.00 91.62 107 PRO A C 1
ATOM 827 O O . PRO A 1 107 ? 12.654 -7.398 -1.803 1.00 91.62 107 PRO A O 1
ATOM 830 N N . ARG A 1 108 ? 10.956 -8.808 -1.406 1.00 93.31 108 ARG A N 1
ATOM 831 C CA . ARG A 1 108 ? 11.077 -9.565 -2.656 1.00 93.31 108 ARG A CA 1
ATOM 832 C C . ARG A 1 108 ? 9.920 -9.206 -3.573 1.00 93.31 108 ARG A C 1
ATOM 834 O O . ARG A 1 108 ? 8.852 -8.845 -3.097 1.00 93.31 108 AR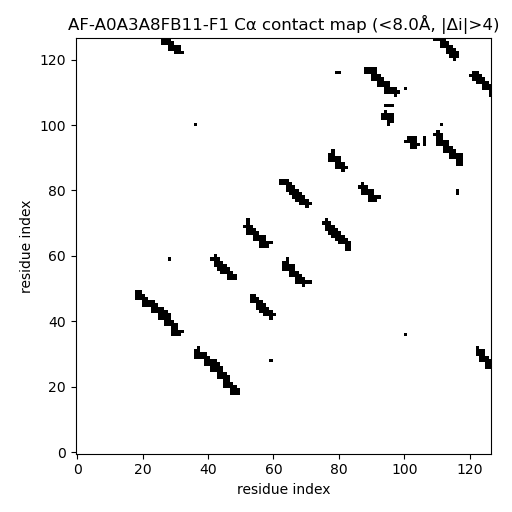G A O 1
ATOM 841 N N . ILE A 1 109 ? 10.088 -9.448 -4.871 1.00 90.25 109 ILE A N 1
ATOM 842 C CA . ILE A 1 109 ? 9.042 -9.230 -5.892 1.00 90.25 109 ILE A CA 1
ATOM 843 C C . ILE A 1 109 ? 7.707 -9.890 -5.506 1.00 90.25 109 ILE A C 1
ATOM 845 O O . ILE A 1 109 ? 6.638 -9.374 -5.801 1.00 90.25 109 ILE A O 1
ATOM 849 N N . ALA A 1 110 ? 7.756 -11.046 -4.839 1.00 92.81 110 ALA A N 1
ATOM 850 C CA . ALA A 1 110 ? 6.555 -11.773 -4.452 1.00 92.81 110 ALA A CA 1
ATOM 851 C C . ALA A 1 110 ? 5.858 -11.225 -3.195 1.00 92.81 110 ALA A C 1
ATOM 853 O O . ALA A 1 110 ? 4.746 -11.675 -2.921 1.00 92.81 110 ALA A O 1
ATOM 854 N N . ASP A 1 111 ? 6.502 -10.370 -2.402 1.00 96.00 111 ASP A N 1
ATOM 855 C CA . ASP A 1 111 ? 5.970 -9.866 -1.134 1.00 96.00 111 ASP A CA 1
ATOM 856 C C . ASP A 1 111 ? 4.875 -8.806 -1.365 1.00 96.00 111 ASP A C 1
ATOM 858 O O . ASP A 1 111 ? 4.729 -8.266 -2.456 1.00 96.00 111 ASP A O 1
ATOM 862 N N . TRP A 1 112 ? 4.042 -8.575 -0.354 1.00 96.12 112 TRP A N 1
ATOM 863 C CA . TRP A 1 112 ? 2.927 -7.633 -0.428 1.00 96.12 112 TRP A CA 1
ATOM 864 C C . TRP A 1 112 ? 3.433 -6.204 -0.300 1.00 96.12 112 TRP A C 1
ATOM 866 O O . TRP A 1 112 ? 4.184 -5.904 0.634 1.00 96.12 112 TRP A O 1
ATOM 876 N N . GLU A 1 113 ? 2.969 -5.329 -1.183 1.00 93.44 113 GLU A N 1
ATOM 877 C CA . GLU A 1 113 ? 3.182 -3.890 -1.086 1.00 93.44 113 GLU A CA 1
ATOM 878 C C . GLU A 1 113 ? 2.076 -3.294 -0.215 1.00 93.44 113 GLU A C 1
ATOM 880 O O . GLU A 1 113 ? 0.898 -3.610 -0.384 1.00 93.44 113 GLU A O 1
ATOM 885 N N . CYS A 1 114 ? 2.444 -2.479 0.765 1.00 93.12 114 CYS A N 1
ATOM 886 C CA . CYS A 1 114 ? 1.521 -1.945 1.750 1.00 93.12 114 CYS A CA 1
ATOM 887 C C . CYS A 1 114 ? 1.662 -0.436 1.878 1.00 93.12 114 CYS A C 1
ATOM 889 O O . CYS A 1 114 ? 2.769 0.095 1.930 1.00 93.12 114 CYS A O 1
ATOM 891 N N . ILE A 1 115 ? 0.527 0.238 2.020 1.00 91.81 115 ILE A N 1
ATOM 892 C CA . ILE A 1 115 ? 0.437 1.677 2.228 1.00 91.81 115 ILE A CA 1
ATOM 893 C C . ILE A 1 115 ? -0.215 1.924 3.580 1.00 91.81 115 ILE A C 1
ATOM 895 O O . ILE A 1 115 ? -1.250 1.334 3.909 1.00 91.81 115 ILE A O 1
ATOM 899 N N . LYS A 1 116 ? 0.391 2.812 4.365 1.00 91.81 116 LYS A N 1
ATOM 900 C CA . LYS A 1 116 ? -0.211 3.357 5.581 1.00 91.81 116 LYS A CA 1
ATOM 901 C C . LYS A 1 116 ? -0.243 4.875 5.503 1.00 91.81 116 LYS A C 1
ATOM 903 O O . LYS A 1 116 ? 0.761 5.472 5.122 1.00 91.81 116 LYS A O 1
ATOM 908 N N . ASP A 1 117 ? -1.358 5.495 5.867 1.00 89.75 117 ASP A N 1
ATOM 909 C CA . ASP A 1 117 ? -1.350 6.932 6.123 1.00 89.75 117 ASP A CA 1
ATOM 910 C C . ASP A 1 117 ? -0.566 7.238 7.411 1.00 89.75 117 ASP A C 1
ATOM 912 O O . ASP A 1 117 ? -0.411 6.388 8.297 1.00 89.75 117 ASP A O 1
ATOM 916 N N . ASN A 1 118 ? -0.035 8.456 7.512 1.00 82.50 118 ASN A N 1
ATOM 917 C CA . ASN A 1 118 ? 0.784 8.861 8.659 1.00 82.50 118 ASN A CA 1
ATOM 918 C C . ASN A 1 118 ? -0.017 8.967 9.966 1.00 82.50 118 ASN A C 1
ATOM 920 O O . ASN A 1 118 ? 0.575 9.006 11.043 1.00 82.50 118 ASN A O 1
ATOM 924 N N . ASN A 1 119 ? -1.348 8.974 9.877 1.00 80.56 119 ASN A N 1
ATOM 925 C CA . ASN A 1 119 ? -2.246 8.983 11.028 1.00 80.56 119 ASN A CA 1
ATOM 926 C C . ASN A 1 119 ? -2.591 7.556 11.504 1.00 80.56 119 ASN A C 1
ATOM 928 O O . ASN A 1 119 ? -3.256 7.396 12.524 1.00 80.56 119 ASN A O 1
ATOM 932 N N . GLY A 1 120 ? -2.157 6.520 10.778 1.00 72.50 120 GLY A N 1
ATOM 933 C CA . GLY A 1 120 ? -2.452 5.113 11.042 1.00 72.50 120 GLY A CA 1
ATOM 934 C C . GLY A 1 120 ? -3.900 4.684 10.769 1.00 72.50 120 GLY A C 1
ATOM 935 O O . GLY A 1 120 ? -4.257 3.559 11.117 1.00 72.50 120 GLY A O 1
ATOM 936 N N . VAL A 1 121 ? -4.731 5.541 10.170 1.00 76.19 121 VAL A N 1
ATOM 937 C CA . VAL A 1 121 ? -6.171 5.308 9.960 1.00 76.19 121 VAL A CA 1
ATOM 938 C C . VAL A 1 121 ? -6.402 4.394 8.760 1.00 76.19 121 VAL A C 1
ATOM 940 O O . VAL A 1 121 ? -7.165 3.431 8.829 1.00 76.19 121 VAL A O 1
ATOM 943 N N . THR A 1 122 ? -5.724 4.677 7.655 1.00 81.88 122 THR A N 1
ATOM 944 C CA . THR A 1 122 ? -5.773 3.894 6.424 1.00 81.88 122 THR A CA 1
ATOM 945 C C . THR A 1 122 ? -4.523 3.055 6.331 1.00 81.88 122 THR A C 1
ATOM 947 O O . THR A 1 122 ? -3.413 3.577 6.287 1.00 81.88 122 THR A O 1
ATOM 950 N N . HIS A 1 123 ? -4.706 1.741 6.290 1.00 92.19 123 HIS A N 1
ATOM 951 C CA . HIS A 1 123 ? -3.597 0.808 6.277 1.00 92.19 123 HIS A CA 1
ATOM 952 C C . HIS A 1 123 ? -3.998 -0.452 5.517 1.00 92.19 123 HIS A C 1
ATOM 954 O O . HIS A 1 123 ? -4.790 -1.256 6.009 1.00 92.19 123 HIS A O 1
ATOM 960 N N . PHE A 1 124 ? -3.491 -0.616 4.299 1.00 92.94 124 PHE A N 1
ATOM 961 C CA . PHE A 1 124 ? -3.834 -1.749 3.441 1.00 92.94 124 PHE A CA 1
ATOM 962 C C . PHE A 1 124 ? -2.625 -2.235 2.653 1.00 92.94 124 PHE A C 1
ATOM 964 O O . PHE A 1 124 ? -1.622 -1.539 2.521 1.00 92.94 124 PHE A O 1
ATOM 971 N N . CYS A 1 125 ? -2.741 -3.452 2.146 1.00 94.56 125 CYS A N 1
ATOM 972 C CA . CYS A 1 125 ? -1.739 -4.121 1.340 1.00 94.56 125 CYS A CA 1
ATOM 973 C C . CYS A 1 125 ? -2.371 -4.686 0.074 1.00 94.56 125 CYS A C 1
ATOM 975 O O . CYS A 1 125 ? -3.560 -5.017 0.082 1.00 94.56 125 CYS A O 1
ATOM 977 N N . TYR A 1 126 ? -1.570 -4.838 -0.975 1.00 93.06 126 TYR A N 1
ATOM 978 C CA . TYR A 1 126 ? -1.976 -5.408 -2.252 1.00 93.06 126 TYR A CA 1
ATOM 979 C C . TYR A 1 126 ? -0.862 -6.214 -2.925 1.00 93.06 126 TYR A C 1
ATOM 981 O O . TYR A 1 126 ? 0.319 -6.089 -2.585 1.00 93.06 126 TYR A O 1
ATOM 989 N N . LYS A 1 127 ? -1.277 -7.084 -3.849 1.00 91.31 127 LYS A N 1
ATOM 990 C CA . LYS A 1 127 ? -0.425 -7.908 -4.705 1.00 91.31 127 LYS A CA 1
ATOM 991 C C . LYS A 1 127 ? -1.167 -8.341 -5.967 1.00 91.31 127 LYS A C 1
ATOM 993 O O . LYS A 1 127 ? -2.373 -8.673 -5.857 1.00 91.31 127 LYS A O 1
#

Sequence (127 aa):
MKKLLLSLVGVCLVTSAFAYEEPLRKAKCFYVVNNKPQNIQACHIGAVGGAGGIQRSFSINQNDFVLEWFDAGLPNEVYRITKNNGKAINATNYYRSSKSLAVVKNPRIADWECIKDNNGVTHFCYK

pLDDT: mean 79.6, std 15.97, range [36.78, 96.25]

Solvent-a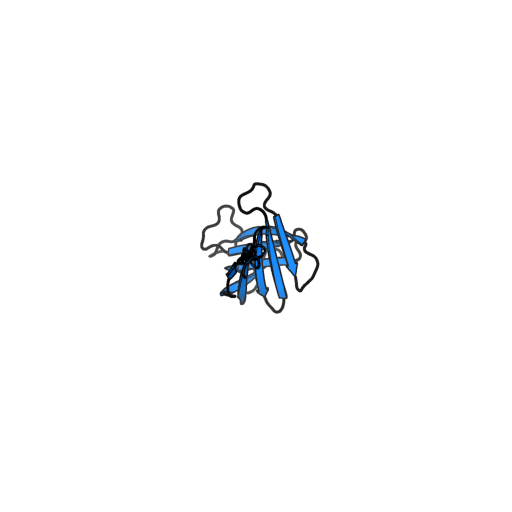ccessible surface area (backbone atoms only — not comparable to full-atom values): 7466 Å² total; per-residue (Å²): 136,83,87,88,90,82,85,83,82,79,80,85,78,77,75,76,78,75,66,49,68,48,73,72,37,84,34,41,29,29,44,45,57,96,91,38,79,49,75,77,40,79,26,39,40,28,40,38,41,52,104,78,35,42,35,37,39,36,43,49,94,94,39,38,35,40,37,38,39,32,56,86,93,47,101,73,58,45,36,32,38,24,51,73,86,51,75,72,38,59,33,46,79,49,34,23,37,66,87,77,64,44,80,45,92,77,73,54,96,77,30,30,47,28,45,29,34,79,84,66,79,50,33,38,33,38,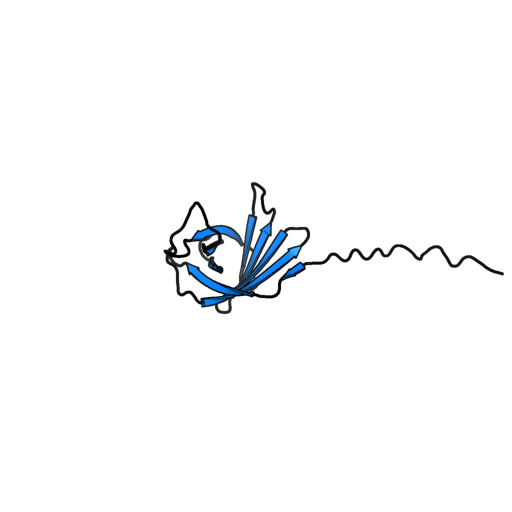85

Foldseek 3Di:
DDDDPDDPDDDPPPPPQDFDKFPWDKWWKFFADPNRTDDIDIKTWIWTDGPFFIWIWIADPNKIKIWTWGDPPDPDTWIWIDIPNHDTATKDKFWAALVPRHTDPDDDPNIWIWIAGPVRPGIMTID

Mean predicted aligned error: 10.45 Å

Nearest PDB structures (foldseek):
  8gmm-assembly2_B  TM=5.401E-01  e=2.323E-01  Stenotrophomonas maltophilia
  8glo-assembly1_A  TM=4.964E-01  e=4.167E-01  Haemophilus haemolyticus
  8gm3-assembly2_B  TM=4.244E-01  e=3.030E-01  Vibrio harveyi

Radius of gyration: 20.95 Å; Cα contacts (8 Å, |Δi|>4): 246; chains: 1; bounding box: 32×53×76 Å

Secondary structure (DSSP, 8-state):
------SS-----------EEEEEEEEEEEEEETTEE---EEEEEEEEEETTEEEEEEEETTEEEEEEEESTTSTT-EEEEEETT---EEEEEEEE-TTT--EESS--TTSEEEEEETTSS-EEEE-